Protein AF-A0A318K261-F1 (afdb_monomer)

Sequence (100 aa):
MTLTEREERTLATLSDRKGAEWTLFESIAAHLGYAVTPEASEATVIRVLMAIGAQVLIDEALEQGYAELAKIWPEISDEEESREFSRRRAARLAKGGDAE

Mean predicted aligned error: 11.13 Å

Secondary structure (DSSP, 8-state):
-PPPHHHHHHHHHTT-TTSHHHHHHHHHHHHTT----TT--HHHHHHHHHHHHHHHHHHHHHHHHHHHHHHH-TTT--HHHHHHHHHHHHHHHHHTSS--

pLDDT: mean 79.18, std 13.12, range [37.56, 92.12]

Solvent-accessible surface area (backbone atoms only — not comparable to full-atom values): 5847 Å² total; per-residue (Å²): 137,82,79,51,79,65,55,49,49,58,51,53,58,53,64,45,66,82,40,72,62,26,56,50,48,38,53,53,31,45,76,74,73,39,90,67,55,89,80,56,51,70,70,54,54,51,50,46,52,49,52,52,52,50,52,52,54,52,52,53,51,49,52,52,50,51,56,53,48,35,73,76,38,63,90,75,44,52,66,64,56,60,52,45,51,52,49,55,49,53,49,51,60,50,61,68,65,72,73,124

Structure (mmCIF, N/CA/C/O backbone):
data_AF-A0A318K261-F1
#
_entry.id   AF-A0A318K261-F1
#
loop_
_atom_site.group_PDB
_atom_site.id
_atom_site.type_symbol
_atom_site.label_atom_id
_atom_site.label_alt_id
_atom_site.label_comp_id
_atom_site.label_asym_id
_atom_site.label_entity_id
_atom_site.label_seq_id
_atom_site.pdbx_PDB_ins_code
_atom_site.Cartn_x
_atom_site.Cartn_y
_atom_site.Cartn_z
_atom_site.occupancy
_atom_site.B_iso_or_equiv
_atom_site.auth_seq_id
_atom_site.auth_comp_id
_atom_site.auth_asym_id
_atom_site.auth_atom_id
_atom_site.pdbx_PDB_model_num
ATOM 1 N N . MET A 1 1 ? 13.002 -4.263 20.633 1.00 46.91 1 MET A N 1
ATOM 2 C CA . MET A 1 1 ? 13.189 -3.431 19.430 1.00 46.91 1 MET A CA 1
ATOM 3 C C . MET A 1 1 ? 12.323 -2.204 19.639 1.00 46.91 1 MET A C 1
ATOM 5 O O . MET A 1 1 ? 11.143 -2.386 19.896 1.00 46.91 1 MET A O 1
ATOM 9 N N . THR A 1 2 ? 12.907 -1.010 19.697 1.00 75.31 2 THR A N 1
ATOM 10 C CA . THR A 1 2 ? 12.170 0.249 19.897 1.00 75.31 2 THR A CA 1
ATOM 11 C C . THR A 1 2 ? 11.929 0.897 18.548 1.00 75.31 2 THR A C 1
ATOM 13 O O . THR A 1 2 ? 12.859 0.989 17.747 1.00 75.31 2 THR A O 1
ATOM 16 N N . LEU A 1 3 ? 10.686 1.303 18.313 1.00 76.69 3 LEU A N 1
ATOM 17 C CA . LEU A 1 3 ? 10.300 2.057 17.132 1.00 76.69 3 LEU A CA 1
ATOM 18 C C . LEU A 1 3 ? 10.951 3.444 17.168 1.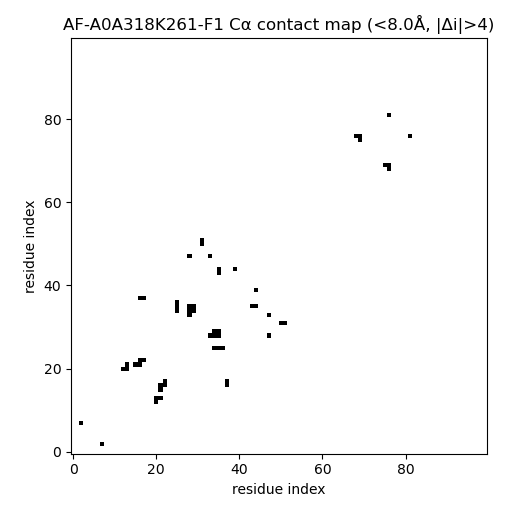00 76.69 3 LEU A C 1
ATOM 20 O O . LEU A 1 3 ? 11.243 3.995 18.229 1.00 76.69 3 LEU A O 1
ATOM 24 N N . THR A 1 4 ? 11.201 3.998 15.994 1.00 88.25 4 THR A N 1
ATOM 25 C CA . THR A 1 4 ? 11.575 5.400 15.816 1.00 88.25 4 THR A CA 1
ATOM 26 C C . THR A 1 4 ? 10.338 6.293 15.941 1.00 88.25 4 THR A C 1
ATOM 28 O O . THR A 1 4 ? 9.226 5.871 15.631 1.00 88.25 4 THR A O 1
ATOM 31 N N . GLU A 1 5 ? 10.515 7.575 16.275 1.00 82.19 5 GLU A N 1
ATOM 32 C CA . GLU A 1 5 ? 9.408 8.555 16.336 1.00 82.19 5 GLU A CA 1
ATOM 33 C C . GLU A 1 5 ? 8.607 8.670 15.025 1.00 82.19 5 GLU A C 1
ATOM 35 O O . GLU A 1 5 ? 7.467 9.142 14.994 1.00 82.19 5 GLU A O 1
ATOM 40 N N . ARG A 1 6 ? 9.226 8.319 13.892 1.00 80.50 6 ARG A N 1
ATOM 41 C CA . ARG A 1 6 ? 8.546 8.281 12.597 1.00 80.50 6 ARG A CA 1
ATOM 42 C C . ARG A 1 6 ? 7.607 7.080 12.516 1.00 80.50 6 ARG A C 1
ATOM 44 O O . ARG A 1 6 ? 6.458 7.253 12.126 1.00 80.50 6 ARG A O 1
ATOM 51 N N . GLU A 1 7 ? 8.087 5.901 12.893 1.00 81.44 7 GLU A N 1
ATOM 52 C CA . GLU A 1 7 ? 7.298 4.666 12.896 1.00 81.44 7 GLU A CA 1
ATOM 53 C C . GLU A 1 7 ? 6.148 4.746 13.907 1.00 81.44 7 GLU A C 1
ATOM 55 O O . GLU A 1 7 ? 5.021 4.382 13.580 1.00 81.44 7 GLU A O 1
ATOM 60 N N . GLU A 1 8 ? 6.395 5.314 15.091 1.00 81.44 8 GLU A N 1
ATOM 61 C CA . GLU A 1 8 ? 5.355 5.555 16.097 1.00 81.44 8 GLU A CA 1
ATOM 62 C C . GLU A 1 8 ? 4.258 6.483 15.577 1.00 81.44 8 GLU A C 1
ATOM 64 O O . GLU A 1 8 ? 3.079 6.191 15.755 1.00 81.44 8 GLU A O 1
ATOM 69 N N . ARG A 1 9 ? 4.613 7.570 14.876 1.00 82.44 9 ARG A N 1
ATOM 70 C CA . ARG A 1 9 ? 3.619 8.459 14.255 1.00 82.44 9 ARG A CA 1
ATOM 71 C C . ARG A 1 9 ? 2.786 7.751 13.197 1.00 82.44 9 ARG A C 1
ATOM 73 O O . ARG A 1 9 ? 1.576 7.930 13.187 1.00 82.44 9 ARG A O 1
ATOM 80 N N . THR A 1 10 ? 3.410 6.951 12.336 1.00 79.56 10 THR A N 1
ATOM 81 C CA . THR A 1 10 ? 2.689 6.186 11.308 1.00 79.56 10 THR A CA 1
ATOM 82 C C . THR A 1 10 ? 1.706 5.197 11.931 1.00 79.56 10 THR A C 1
ATOM 84 O O . THR A 1 10 ? 0.568 5.098 11.479 1.00 79.56 10 THR A O 1
ATOM 87 N N . LEU A 1 11 ? 2.107 4.501 12.996 1.00 81.62 11 LEU A N 1
ATOM 88 C CA . LEU A 1 11 ? 1.208 3.604 13.723 1.00 81.62 11 LEU A CA 1
ATOM 89 C C . LEU A 1 11 ? 0.124 4.372 14.488 1.00 81.62 11 LEU A C 1
ATOM 91 O O . LEU A 1 11 ? -1.018 3.922 14.534 1.00 81.62 11 LEU A O 1
ATOM 95 N N . ALA A 1 12 ? 0.441 5.550 15.030 1.00 83.88 12 ALA A N 1
ATOM 96 C CA . ALA A 1 12 ? -0.532 6.414 15.688 1.00 83.88 12 ALA A CA 1
ATOM 97 C C . ALA A 1 12 ? -1.622 6.893 14.716 1.00 83.88 12 ALA A C 1
ATOM 99 O O . ALA A 1 12 ? -2.786 6.953 15.102 1.00 83.88 12 ALA A O 1
ATOM 100 N N . THR A 1 13 ? -1.298 7.151 13.446 1.00 81.50 13 THR A N 1
ATOM 101 C CA . THR A 1 13 ? -2.304 7.476 12.419 1.00 81.50 13 THR A CA 1
ATOM 102 C C . THR A 1 13 ? -3.310 6.339 12.212 1.00 81.50 13 THR A C 1
ATOM 104 O O . THR A 1 13 ? -4.477 6.592 11.947 1.00 81.50 13 THR A O 1
ATOM 107 N N . LEU A 1 14 ? -2.883 5.088 12.400 1.00 83.38 14 LEU A N 1
ATOM 108 C CA . LEU A 1 14 ? -3.735 3.898 12.291 1.00 83.38 14 LEU A CA 1
ATOM 109 C C . LEU A 1 14 ? -4.316 3.443 13.638 1.00 83.38 14 LEU A C 1
ATOM 111 O O . LEU A 1 14 ? -4.9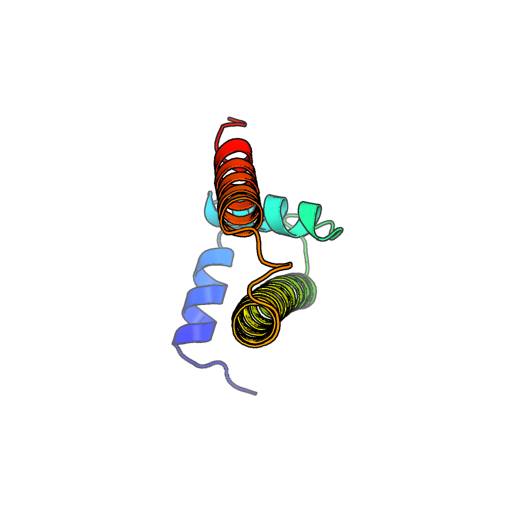50 2.390 13.720 1.00 83.38 14 LEU A O 1
ATOM 115 N N . SER A 1 15 ? -4.090 4.209 14.708 1.00 82.12 15 SER A N 1
ATOM 116 C CA . SER A 1 15 ? -4.619 3.882 16.033 1.00 82.12 15 SER A CA 1
ATOM 117 C C . SER A 1 15 ? -6.104 4.235 16.172 1.00 82.12 15 SER A C 1
ATOM 119 O O . SER A 1 15 ? -6.825 3.541 16.893 1.00 82.12 15 SER A O 1
ATOM 121 N N . ASP A 1 16 ? -6.587 5.237 15.427 1.00 84.81 16 ASP A N 1
ATOM 122 C CA . ASP A 1 16 ? -8.018 5.497 15.270 1.00 84.81 16 ASP A CA 1
ATOM 123 C C . ASP A 1 16 ? -8.612 4.584 14.193 1.00 84.81 16 ASP A C 1
ATOM 125 O O . ASP A 1 16 ? -8.630 4.896 13.003 1.00 84.81 16 ASP A O 1
ATOM 129 N N . ARG A 1 17 ? -9.146 3.444 14.637 1.00 84.88 17 ARG A N 1
ATOM 130 C CA . ARG A 1 17 ? -9.744 2.423 13.763 1.00 84.88 17 ARG A CA 1
ATOM 131 C C . ARG A 1 17 ? -11.105 2.810 13.174 1.00 84.88 17 ARG A C 1
ATOM 133 O O . ARG A 1 17 ? -11.789 1.968 12.602 1.00 84.88 17 ARG A O 1
ATOM 140 N N . LYS A 1 18 ? -11.552 4.048 13.381 1.00 84.56 18 LYS A N 1
ATOM 141 C CA . LYS A 1 18 ? -12.793 4.590 12.812 1.00 84.56 18 LYS A CA 1
ATOM 142 C C . LYS A 1 18 ? -12.542 5.810 11.927 1.00 84.56 18 LYS A C 1
ATOM 144 O O . LYS A 1 18 ? -13.493 6.328 11.345 1.00 84.56 18 LYS A O 1
ATOM 149 N N . GLY A 1 19 ? -11.293 6.268 11.846 1.00 85.75 19 GLY A N 1
ATOM 150 C CA . GLY A 1 19 ? -10.882 7.378 10.997 1.00 85.75 19 GLY A CA 1
ATOM 151 C C . GLY A 1 19 ? -10.820 6.994 9.520 1.00 85.75 19 GLY A C 1
ATOM 152 O O . GLY A 1 19 ? -10.785 5.816 9.156 1.00 85.75 19 GLY A O 1
ATOM 153 N N . ALA A 1 20 ? -10.765 8.009 8.657 1.00 88.62 20 ALA A N 1
ATOM 154 C CA . ALA A 1 20 ? -10.657 7.819 7.211 1.00 88.62 20 ALA A CA 1
ATOM 155 C C . ALA A 1 20 ? -9.374 7.060 6.826 1.00 88.62 20 ALA A C 1
ATOM 157 O O . ALA A 1 20 ? -9.367 6.275 5.880 1.00 88.62 20 ALA A O 1
ATOM 158 N N . GLU A 1 21 ? -8.299 7.251 7.588 1.00 88.56 21 GLU A N 1
ATOM 159 C CA . GLU A 1 21 ? -7.015 6.584 7.402 1.00 88.56 21 GLU A CA 1
ATOM 160 C C . GLU A 1 21 ? -7.117 5.072 7.618 1.00 88.56 21 GLU A C 1
ATOM 162 O O . GLU A 1 21 ? -6.490 4.306 6.884 1.00 88.56 21 GLU A O 1
ATOM 167 N N . TRP A 1 22 ? -7.943 4.631 8.570 1.00 90.12 22 TRP A N 1
ATOM 168 C CA . TRP A 1 22 ? -8.204 3.212 8.789 1.00 90.12 22 TRP A CA 1
ATOM 169 C C . TRP A 1 22 ? -9.037 2.608 7.659 1.00 90.12 22 TRP A C 1
ATOM 171 O O . TRP A 1 22 ? -8.678 1.554 7.143 1.00 90.12 22 TRP A O 1
ATOM 181 N N . THR A 1 23 ? -10.087 3.296 7.207 1.00 90.06 23 THR A N 1
ATOM 182 C CA . THR A 1 23 ? -10.896 2.848 6.060 1.00 90.06 23 THR A CA 1
ATOM 183 C C . THR A 1 23 ? -10.049 2.715 4.793 1.00 90.06 23 THR A C 1
ATOM 185 O O . THR A 1 23 ? -10.144 1.723 4.067 1.00 90.06 23 THR A O 1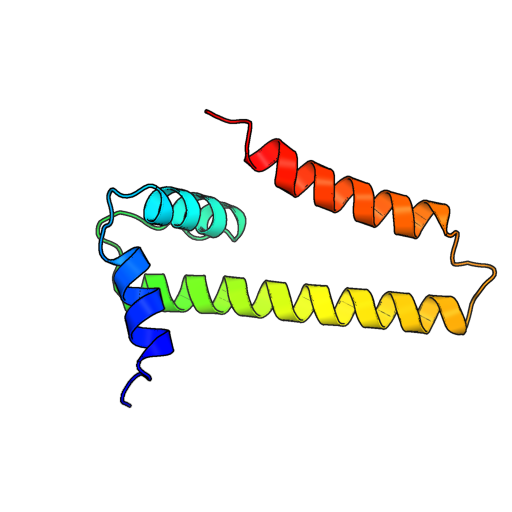
ATOM 188 N N . LEU A 1 24 ? -9.165 3.686 4.537 1.00 89.94 24 LEU A N 1
ATOM 189 C CA . LEU A 1 24 ? -8.224 3.625 3.420 1.00 89.94 24 LEU A CA 1
ATOM 190 C C . LEU A 1 24 ? -7.280 2.424 3.565 1.00 89.94 24 LEU A C 1
ATOM 192 O O . LEU A 1 24 ? -7.043 1.692 2.604 1.00 89.94 24 LEU A O 1
ATOM 196 N N . PHE A 1 25 ? -6.758 2.206 4.772 1.00 91.06 25 PHE A N 1
ATOM 197 C CA . PHE A 1 25 ? -5.904 1.067 5.075 1.00 91.06 25 PHE A CA 1
ATOM 198 C C . PHE A 1 25 ? -6.617 -0.273 4.847 1.00 91.06 25 PHE A C 1
ATOM 200 O O . PHE A 1 25 ? -6.046 -1.146 4.197 1.00 91.06 25 PHE A O 1
ATOM 207 N N . GLU A 1 26 ? -7.863 -0.430 5.302 1.00 91.94 26 GLU A N 1
ATOM 208 C CA . GLU A 1 26 ? -8.685 -1.623 5.057 1.00 91.94 26 GLU A CA 1
ATOM 209 C C . GLU A 1 26 ? -8.911 -1.864 3.559 1.00 91.94 26 GLU A C 1
ATOM 211 O O . GLU A 1 26 ? -8.760 -2.992 3.088 1.00 91.94 26 GLU A O 1
ATOM 216 N N . SER A 1 27 ? -9.200 -0.809 2.793 1.00 91.69 27 SER A N 1
ATOM 217 C CA . SER A 1 27 ? -9.385 -0.890 1.339 1.00 91.69 27 SER A CA 1
ATOM 218 C C . SER A 1 27 ? -8.120 -1.377 0.620 1.00 91.69 27 SER A C 1
ATOM 220 O O . SER A 1 27 ? -8.168 -2.313 -0.185 1.00 91.69 27 SER A O 1
ATOM 222 N N . ILE A 1 28 ? -6.958 -0.806 0.958 1.00 90.75 28 ILE A N 1
ATOM 223 C CA . ILE A 1 28 ? -5.666 -1.232 0.400 1.00 90.75 28 ILE A CA 1
ATOM 224 C C . ILE A 1 28 ? -5.354 -2.673 0.817 1.00 90.75 28 ILE A C 1
ATOM 226 O O . ILE A 1 28 ? -4.931 -3.481 -0.012 1.00 90.75 28 ILE A O 1
ATOM 230 N N . ALA A 1 29 ? -5.593 -3.016 2.084 1.00 91.44 29 ALA A N 1
ATOM 231 C CA . ALA A 1 29 ? -5.383 -4.361 2.601 1.00 91.44 29 ALA A CA 1
ATOM 232 C C . ALA A 1 29 ? -6.217 -5.393 1.830 1.00 91.44 29 ALA A C 1
ATOM 234 O O . ALA A 1 29 ? -5.675 -6.411 1.394 1.00 91.44 29 ALA A O 1
ATOM 235 N N . ALA A 1 30 ? -7.497 -5.099 1.583 1.00 92.12 30 ALA A N 1
ATOM 236 C CA . ALA A 1 30 ? -8.392 -5.949 0.807 1.00 92.12 30 ALA A CA 1
ATOM 237 C C . ALA A 1 30 ? -7.903 -6.130 -0.637 1.00 92.12 30 ALA A C 1
ATOM 239 O O . ALA A 1 30 ? -7.942 -7.242 -1.166 1.00 92.12 30 ALA A O 1
ATOM 240 N N . HIS A 1 31 ? -7.365 -5.072 -1.254 1.00 89.56 31 HIS A N 1
ATOM 241 C CA . HIS A 1 31 ? -6.764 -5.141 -2.590 1.00 89.56 31 HIS A CA 1
ATOM 242 C C . HIS A 1 31 ? -5.551 -6.081 -2.649 1.00 89.56 31 HIS A C 1
ATOM 244 O O . HIS A 1 31 ? -5.307 -6.726 -3.667 1.00 89.56 31 HIS A O 1
ATOM 250 N N . LEU A 1 32 ? -4.811 -6.182 -1.543 1.00 88.06 32 LEU A N 1
ATOM 251 C CA . LEU A 1 32 ? -3.687 -7.101 -1.366 1.00 88.06 32 LEU A CA 1
ATOM 252 C C . LEU A 1 32 ? -4.119 -8.498 -0.874 1.00 88.06 32 LEU A C 1
ATOM 254 O O . LEU A 1 32 ? -3.267 -9.353 -0.638 1.00 88.06 32 LEU A O 1
ATOM 258 N N . GLY A 1 33 ? -5.424 -8.751 -0.722 1.00 89.81 33 GLY A N 1
ATOM 259 C CA . GLY A 1 33 ? -5.973 -10.036 -0.279 1.00 89.81 33 GLY A CA 1
ATOM 260 C C . GLY A 1 33 ? -5.986 -10.243 1.239 1.00 89.81 33 GLY A C 1
ATOM 261 O O . GLY A 1 33 ? -6.200 -11.364 1.700 1.00 89.81 33 GLY A O 1
ATOM 262 N N . TYR A 1 34 ? -5.772 -9.189 2.028 1.00 89.56 34 TYR A N 1
ATOM 263 C CA . TYR A 1 34 ? -5.865 -9.232 3.485 1.00 89.56 34 TYR A CA 1
ATOM 264 C C . TYR A 1 34 ? -7.249 -8.788 3.959 1.00 89.56 34 TYR A C 1
ATOM 266 O O . TYR A 1 34 ? -7.732 -7.721 3.594 1.00 89.56 34 TYR A O 1
ATOM 274 N N . ALA A 1 35 ? -7.860 -9.579 4.840 1.00 87.31 35 ALA A N 1
ATOM 275 C CA . ALA A 1 35 ? -9.026 -9.151 5.604 1.00 87.31 35 ALA A CA 1
ATOM 276 C C . ALA A 1 35 ? -8.553 -8.507 6.912 1.00 87.31 35 ALA A C 1
ATOM 278 O O . ALA A 1 35 ? -8.070 -9.197 7.814 1.00 87.31 35 ALA A O 1
ATOM 279 N N . VAL A 1 36 ? -8.663 -7.185 6.998 1.00 87.50 36 VAL A N 1
ATOM 280 C CA . VAL A 1 36 ? -8.402 -6.423 8.223 1.00 87.50 36 VAL A CA 1
ATOM 281 C C . VAL A 1 36 ? -9.749 -6.027 8.809 1.00 87.50 36 VAL A C 1
ATOM 283 O O . VAL A 1 36 ? -10.599 -5.520 8.088 1.00 87.50 36 VAL A O 1
ATOM 286 N N . THR A 1 37 ? -9.952 -6.303 10.095 1.00 86.00 37 THR A N 1
ATOM 287 C CA . THR A 1 37 ? -11.132 -5.849 10.841 1.00 86.00 37 THR A CA 1
ATOM 288 C C . THR A 1 37 ? -10.710 -4.871 11.937 1.00 86.00 37 THR A C 1
ATOM 290 O O . THR A 1 37 ? -9.534 -4.862 12.325 1.00 86.00 37 THR A O 1
ATOM 293 N N . PRO A 1 38 ? -11.644 -4.105 12.525 1.00 81.81 38 PRO A N 1
ATOM 294 C CA . PRO A 1 38 ? -11.364 -3.222 13.656 1.00 81.81 38 PRO A CA 1
ATOM 295 C C . PRO A 1 38 ? -10.793 -3.926 14.894 1.00 81.81 38 PRO A C 1
ATOM 297 O O . PRO A 1 38 ? -10.271 -3.261 15.782 1.00 81.81 38 PRO A O 1
ATOM 300 N N . GLU A 1 39 ? -10.839 -5.255 14.974 1.00 84.06 39 GLU A N 1
ATOM 301 C CA . GLU A 1 39 ? -10.265 -6.088 16.040 1.00 84.06 39 GLU A CA 1
ATOM 302 C C . GLU A 1 39 ? -8.912 -6.704 15.651 1.00 84.06 39 GLU A C 1
ATOM 304 O O . GLU A 1 39 ? -8.316 -7.442 16.438 1.00 84.06 39 GLU A O 1
ATOM 309 N N . ALA A 1 40 ? -8.396 -6.403 14.454 1.00 85.88 40 ALA A N 1
ATOM 310 C CA . ALA A 1 40 ? -7.142 -6.954 13.964 1.00 85.88 40 ALA A CA 1
ATOM 311 C C . ALA A 1 40 ? -5.992 -6.698 14.946 1.00 85.88 40 ALA A C 1
ATOM 313 O O . ALA A 1 40 ? -5.831 -5.606 15.507 1.00 85.88 40 ALA A O 1
ATOM 314 N N . SER A 1 41 ? -5.163 -7.718 15.151 1.00 87.75 41 SER A N 1
ATOM 315 C CA . SER A 1 41 ? -3.979 -7.583 15.993 1.00 87.75 41 SER A CA 1
ATOM 316 C C . SER A 1 41 ? -2.983 -6.603 15.375 1.00 87.75 41 SER A C 1
ATOM 318 O O . SER A 1 41 ? -2.888 -6.479 14.154 1.00 87.75 41 SER A O 1
ATOM 320 N N . GLU A 1 42 ? -2.180 -5.950 16.211 1.00 85.12 42 GLU A N 1
ATOM 321 C CA . GLU A 1 42 ? -1.092 -5.073 15.758 1.00 85.12 42 GLU A CA 1
ATOM 322 C C . GLU A 1 42 ? -0.137 -5.795 14.792 1.00 85.12 42 GLU A C 1
ATOM 324 O O . GLU A 1 42 ? 0.251 -5.253 13.761 1.00 85.12 42 GLU A O 1
ATOM 329 N N . ALA A 1 43 ? 0.144 -7.078 15.043 1.00 87.31 43 ALA A N 1
ATOM 330 C CA . ALA A 1 43 ? 0.928 -7.912 14.136 1.00 87.31 43 ALA A CA 1
ATOM 331 C C . ALA A 1 43 ? 0.293 -8.048 12.738 1.00 87.31 43 ALA A C 1
ATOM 333 O O . ALA A 1 43 ? 1.011 -8.150 11.745 1.00 87.31 43 ALA A O 1
ATOM 334 N N . THR A 1 44 ? -1.039 -8.053 12.640 1.00 89.12 44 THR A N 1
ATOM 335 C CA . THR A 1 44 ? -1.752 -8.078 11.352 1.00 89.12 44 THR A CA 1
ATOM 336 C C . THR A 1 44 ? -1.595 -6.747 10.628 1.00 89.12 44 THR A C 1
ATOM 338 O O . THR A 1 44 ? -1.250 -6.743 9.450 1.00 89.12 44 THR A O 1
ATOM 341 N N . VAL A 1 45 ? -1.749 -5.631 11.347 1.00 88.62 45 VAL A N 1
ATOM 342 C CA . VAL A 1 45 ? -1.540 -4.281 10.801 1.00 88.62 45 VAL A CA 1
ATOM 343 C C . VAL A 1 45 ? -0.121 -4.139 10.246 1.00 88.62 45 VAL A C 1
ATOM 345 O O . VAL A 1 45 ? 0.058 -3.744 9.097 1.00 8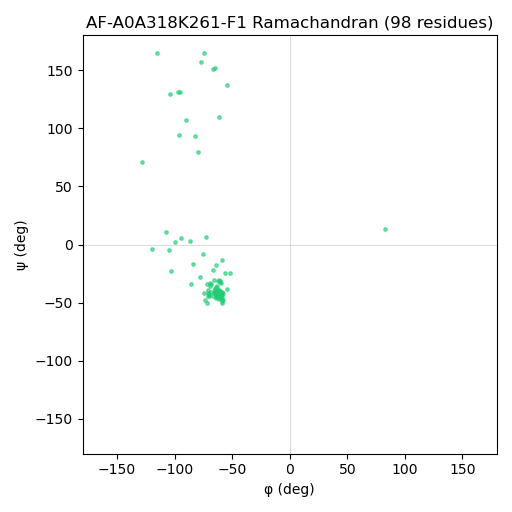8.62 45 VAL A O 1
ATOM 348 N N . ILE A 1 46 ? 0.889 -4.559 11.011 1.00 88.88 46 ILE A N 1
ATOM 349 C CA . ILE A 1 46 ? 2.294 -4.515 10.584 1.00 88.88 46 ILE A CA 1
ATOM 350 C C . ILE A 1 46 ? 2.534 -5.386 9.345 1.00 88.88 46 ILE A C 1
ATOM 352 O O . ILE A 1 46 ? 3.214 -4.948 8.422 1.00 88.88 46 ILE A O 1
ATOM 356 N N . ARG A 1 47 ? 1.968 -6.600 9.271 1.00 90.00 47 ARG A N 1
ATOM 357 C CA . ARG A 1 47 ? 2.110 -7.462 8.080 1.00 90.00 47 ARG A CA 1
ATOM 358 C C . ARG A 1 47 ? 1.537 -6.815 6.827 1.00 90.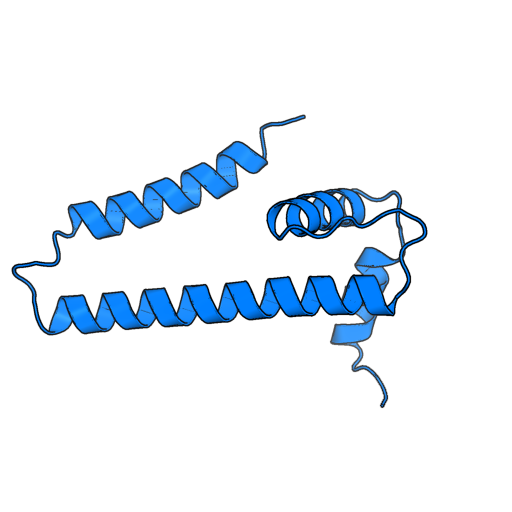00 47 ARG A C 1
ATOM 360 O O . ARG A 1 47 ? 2.152 -6.912 5.771 1.00 90.00 47 ARG A O 1
ATOM 367 N N . VAL A 1 48 ? 0.386 -6.161 6.943 1.00 92.06 48 VAL A N 1
ATOM 368 C CA . VAL A 1 48 ? -0.224 -5.443 5.822 1.00 92.06 48 VAL A CA 1
ATOM 369 C C . VAL A 1 48 ? 0.640 -4.247 5.425 1.00 92.06 48 VAL A C 1
ATOM 371 O O . VAL A 1 48 ? 0.931 -4.087 4.246 1.00 92.06 48 VAL A O 1
ATOM 374 N N . LEU A 1 49 ? 1.139 -3.463 6.386 1.00 90.88 49 LEU A N 1
ATOM 375 C CA . LEU A 1 49 ? 2.076 -2.367 6.104 1.00 90.88 49 LEU A CA 1
ATOM 376 C C . LEU A 1 49 ? 3.349 -2.858 5.403 1.00 90.88 49 LEU A C 1
ATOM 378 O O . LEU A 1 49 ? 3.810 -2.236 4.448 1.00 90.88 49 LEU A O 1
ATOM 382 N N . MET A 1 50 ? 3.893 -3.999 5.830 1.00 90.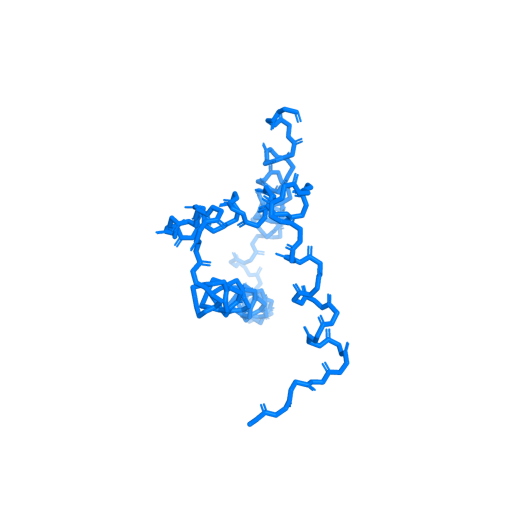94 50 MET A N 1
ATOM 383 C CA . MET A 1 50 ? 5.025 -4.637 5.160 1.00 90.94 50 MET A CA 1
ATOM 384 C C . MET A 1 50 ? 4.680 -5.075 3.734 1.00 90.94 50 MET A C 1
ATOM 386 O O . MET A 1 50 ? 5.494 -4.879 2.836 1.00 90.94 50 MET A O 1
ATOM 390 N N . ALA A 1 51 ? 3.497 -5.652 3.511 1.00 91.44 51 ALA A N 1
ATOM 391 C CA . ALA A 1 51 ? 3.049 -6.059 2.181 1.00 91.44 51 ALA A CA 1
ATOM 392 C C . ALA A 1 51 ? 2.887 -4.851 1.244 1.00 91.44 51 ALA A C 1
ATOM 394 O O . ALA A 1 51 ? 3.348 -4.896 0.105 1.00 91.44 51 ALA A O 1
ATOM 395 N N . ILE A 1 52 ? 2.321 -3.748 1.746 1.00 90.62 52 ILE A N 1
ATOM 396 C CA . ILE A 1 52 ? 2.230 -2.474 1.022 1.00 90.62 52 ILE A CA 1
ATOM 397 C C . ILE A 1 52 ? 3.632 -1.979 0.654 1.00 90.62 52 ILE A C 1
ATOM 399 O O . ILE A 1 52 ? 3.897 -1.689 -0.510 1.00 90.62 52 ILE A O 1
ATOM 403 N N . GLY A 1 53 ? 4.548 -1.927 1.626 1.00 90.31 53 GLY A N 1
ATOM 404 C CA . GLY A 1 53 ? 5.926 -1.494 1.391 1.00 90.31 53 GLY A CA 1
ATOM 405 C C . GLY A 1 53 ? 6.652 -2.362 0.359 1.00 90.31 53 GLY A C 1
ATOM 406 O O . GLY A 1 53 ? 7.321 -1.836 -0.526 1.00 90.31 53 GLY A O 1
ATOM 407 N N . ALA A 1 54 ? 6.477 -3.684 0.419 1.00 90.69 54 ALA A N 1
ATOM 408 C CA . ALA A 1 54 ? 7.048 -4.604 -0.560 1.00 90.69 54 ALA A CA 1
ATOM 409 C C . ALA A 1 54 ? 6.502 -4.352 -1.973 1.00 90.69 54 ALA A C 1
ATOM 411 O O . ALA A 1 54 ? 7.282 -4.327 -2.923 1.00 90.69 54 ALA A O 1
ATOM 412 N N . GLN A 1 55 ? 5.193 -4.115 -2.117 1.00 89.25 55 GLN A N 1
ATOM 413 C CA . GLN A 1 55 ? 4.590 -3.813 -3.415 1.00 89.25 55 GLN A CA 1
ATOM 414 C C . GLN A 1 55 ? 5.138 -2.510 -4.010 1.00 89.25 55 GLN A C 1
ATOM 416 O O . GLN A 1 55 ? 5.442 -2.470 -5.198 1.00 89.25 55 GLN A O 1
ATOM 421 N N . VAL A 1 56 ? 5.322 -1.471 -3.189 1.00 89.62 56 VAL A N 1
ATOM 422 C CA . VAL A 1 56 ? 5.921 -0.201 -3.632 1.00 89.62 56 VAL A CA 1
ATOM 423 C C . VAL A 1 56 ? 7.341 -0.417 -4.158 1.00 89.62 56 VAL A C 1
ATOM 425 O O . VAL A 1 56 ? 7.663 0.047 -5.248 1.00 89.62 56 VAL A O 1
ATOM 428 N N . LEU A 1 57 ? 8.170 -1.179 -3.438 1.00 90.69 57 LEU A N 1
ATOM 429 C CA . LEU A 1 57 ? 9.540 -1.475 -3.872 1.00 90.69 57 LEU A CA 1
ATOM 430 C C . LEU A 1 57 ? 9.583 -2.302 -5.165 1.00 90.69 57 LEU A C 1
ATOM 432 O O . LEU A 1 57 ? 10.445 -2.078 -6.012 1.00 90.69 57 LEU A O 1
ATOM 436 N N . ILE A 1 58 ? 8.661 -3.256 -5.328 1.00 89.50 58 ILE A N 1
ATOM 437 C CA . ILE A 1 58 ? 8.540 -4.044 -6.562 1.00 89.50 58 ILE A CA 1
ATOM 438 C C . ILE A 1 58 ? 8.161 -3.136 -7.733 1.00 89.50 58 ILE A C 1
ATOM 440 O O . ILE A 1 58 ? 8.776 -3.229 -8.793 1.00 89.50 58 ILE A O 1
ATOM 444 N N . ASP A 1 59 ? 7.185 -2.249 -7.545 1.00 87.00 59 ASP A N 1
ATOM 445 C CA . ASP A 1 59 ? 6.759 -1.302 -8.573 1.00 87.00 59 ASP A CA 1
ATOM 446 C C . ASP A 1 59 ? 7.909 -0.372 -8.993 1.00 87.00 59 ASP A C 1
ATOM 448 O O . ASP A 1 59 ? 8.130 -0.176 -10.187 1.00 87.00 59 ASP A O 1
ATOM 452 N N . GLU A 1 60 ? 8.671 0.161 -8.032 1.00 90.94 60 GLU A N 1
ATOM 453 C CA . GLU A 1 60 ? 9.848 0.998 -8.304 1.00 90.94 60 GLU A CA 1
ATOM 454 C C . GLU A 1 60 ? 10.928 0.231 -9.079 1.00 90.94 60 GLU A C 1
ATOM 456 O O . GLU A 1 60 ? 11.505 0.752 -10.036 1.00 90.94 60 GLU A O 1
ATOM 461 N N . ALA A 1 61 ? 11.188 -1.024 -8.702 1.00 89.06 61 ALA A N 1
ATOM 462 C CA . ALA A 1 61 ? 12.150 -1.871 -9.398 1.00 89.06 61 ALA A CA 1
ATOM 463 C C . ALA A 1 61 ? 11.703 -2.188 -10.834 1.00 89.06 61 ALA A C 1
ATOM 465 O O . ALA A 1 61 ? 12.526 -2.184 -11.751 1.00 89.06 61 ALA A O 1
ATOM 466 N N . LEU A 1 62 ? 10.407 -2.436 -11.047 1.00 86.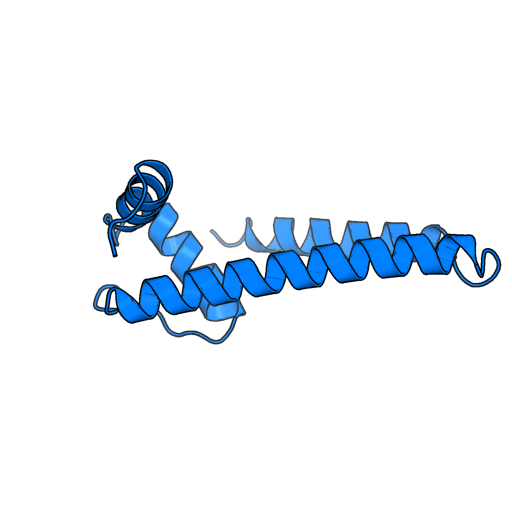88 62 LEU A N 1
ATOM 467 C CA . LEU A 1 62 ? 9.841 -2.645 -12.379 1.00 86.88 62 LEU A CA 1
ATOM 468 C C . LEU A 1 62 ? 9.964 -1.385 -13.235 1.00 86.88 62 LEU A C 1
ATOM 470 O O . LEU A 1 62 ? 10.387 -1.476 -14.383 1.00 86.88 62 LEU A O 1
ATOM 474 N N . GLU A 1 63 ? 9.647 -0.216 -12.683 1.00 87.69 63 GLU A N 1
ATOM 475 C CA . GLU A 1 63 ? 9.767 1.065 -13.382 1.00 87.69 63 GLU A CA 1
ATOM 476 C C . GLU A 1 63 ? 11.212 1.337 -13.824 1.00 87.69 63 GLU A C 1
ATOM 478 O O . GLU A 1 63 ? 11.456 1.676 -14.984 1.00 87.69 63 GLU A O 1
ATOM 483 N N . GLN A 1 64 ? 12.183 1.090 -12.942 1.00 88.62 64 GLN A N 1
ATOM 484 C CA . GLN A 1 64 ? 13.604 1.169 -13.287 1.00 88.62 64 GLN A CA 1
ATOM 485 C C . GLN A 1 64 ? 13.989 0.142 -14.358 1.00 88.62 64 GLN A C 1
ATOM 487 O O . GLN A 1 64 ? 14.677 0.483 -15.319 1.00 88.62 64 GLN A O 1
ATOM 492 N N . GLY A 1 65 ? 13.516 -1.100 -14.234 1.00 86.44 65 GLY A N 1
ATOM 493 C CA . GLY A 1 65 ? 13.761 -2.154 -15.217 1.00 86.44 65 GLY A CA 1
ATOM 494 C C . GLY A 1 65 ? 13.235 -1.795 -16.607 1.00 86.44 65 GLY A C 1
ATOM 495 O O . GLY A 1 65 ? 13.948 -1.962 -17.595 1.00 86.44 65 GLY A O 1
ATOM 496 N N . TYR A 1 66 ? 12.027 -1.236 -16.693 1.00 83.38 66 TYR A N 1
ATOM 497 C CA . TYR A 1 66 ? 11.460 -0.755 -17.953 1.00 83.38 66 TYR A CA 1
ATOM 498 C C . TYR A 1 66 ? 12.249 0.422 -18.527 1.00 83.38 66 TYR A C 1
ATOM 500 O O . TYR A 1 66 ? 12.505 0.449 -19.730 1.00 83.38 66 TYR A O 1
ATOM 508 N N . ALA A 1 67 ? 12.688 1.361 -17.686 1.00 83.44 67 ALA A N 1
ATOM 509 C CA . ALA A 1 67 ? 13.519 2.477 -18.125 1.00 83.44 67 ALA A CA 1
ATOM 510 C C . ALA A 1 67 ? 14.871 2.008 -18.689 1.00 83.44 67 ALA A C 1
ATOM 512 O O . ALA A 1 67 ? 15.345 2.555 -19.683 1.00 83.44 67 ALA A O 1
ATOM 513 N N . GLU A 1 68 ? 15.492 0.991 -18.089 1.00 83.12 68 GLU A N 1
ATOM 514 C CA . GLU A 1 68 ? 16.728 0.400 -18.611 1.00 83.12 68 GLU A CA 1
ATOM 515 C C . GLU A 1 68 ? 16.493 -0.380 -19.912 1.00 83.12 68 GLU A C 1
ATOM 517 O O . GLU A 1 68 ? 17.246 -0.219 -20.872 1.00 83.12 68 GLU A O 1
ATOM 522 N N . LEU A 1 69 ? 15.417 -1.168 -19.998 1.00 79.00 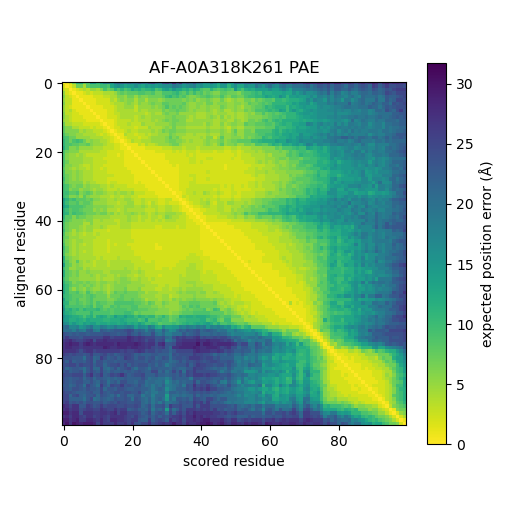69 LEU A N 1
ATOM 523 C CA . LEU A 1 69 ? 15.061 -1.889 -21.226 1.00 79.00 69 LEU A CA 1
ATOM 524 C C . LEU A 1 69 ? 14.797 -0.938 -22.399 1.00 79.00 69 LEU A C 1
ATOM 526 O O . LEU A 1 69 ? 15.266 -1.198 -23.508 1.00 79.00 69 LEU A O 1
ATOM 530 N N . ALA A 1 70 ? 14.132 0.191 -22.150 1.00 77.25 70 ALA A N 1
ATOM 531 C CA . ALA A 1 70 ? 13.874 1.213 -23.161 1.00 77.25 70 ALA A CA 1
ATOM 532 C C . ALA A 1 70 ? 15.162 1.829 -23.739 1.00 77.25 70 ALA A C 1
ATOM 534 O O . ALA A 1 70 ? 15.203 2.183 -24.915 1.00 77.25 70 ALA A O 1
ATOM 535 N N . LYS A 1 71 ? 16.241 1.912 -22.945 1.00 79.50 71 LYS A N 1
ATOM 536 C CA . LYS A 1 71 ? 17.553 2.393 -23.419 1.00 79.50 71 LYS A CA 1
ATOM 537 C C . LYS A 1 71 ? 18.249 1.388 -24.335 1.00 79.50 71 LYS A C 1
ATOM 539 O O . LYS A 1 71 ? 18.988 1.793 -25.228 1.00 79.50 71 LYS A O 1
ATOM 544 N N . ILE A 1 72 ? 18.058 0.092 -24.085 1.00 80.06 72 ILE A N 1
ATOM 545 C CA . ILE A 1 72 ? 18.741 -0.993 -24.806 1.00 80.06 72 ILE A CA 1
ATOM 546 C C . ILE A 1 72 ? 17.989 -1.352 -26.092 1.00 80.06 72 ILE A C 1
ATOM 548 O O . ILE A 1 72 ? 18.620 -1.686 -27.093 1.00 80.06 72 ILE A O 1
ATOM 552 N N . TRP A 1 73 ? 16.657 -1.261 -26.081 1.00 65.00 73 TRP A N 1
ATOM 553 C CA . TRP A 1 73 ? 15.800 -1.639 -27.205 1.00 65.00 73 TRP A CA 1
ATOM 554 C C . TRP A 1 73 ? 14.818 -0.517 -27.591 1.00 65.00 73 TRP A C 1
ATOM 556 O O . TRP A 1 73 ? 13.607 -0.639 -27.385 1.00 65.00 73 TRP A O 1
ATOM 566 N N . PRO A 1 74 ? 15.315 0.583 -28.190 1.00 59.75 74 PRO A N 1
ATOM 567 C CA . PRO A 1 74 ? 14.488 1.744 -28.530 1.00 59.75 74 PRO A CA 1
ATOM 568 C C . PRO A 1 74 ? 13.400 1.442 -29.575 1.00 59.75 74 PRO A C 1
ATOM 570 O O . PRO A 1 74 ? 12.441 2.191 -29.686 1.00 59.75 74 PRO A O 1
ATOM 573 N N . GLU A 1 75 ? 13.522 0.340 -30.320 1.00 57.81 75 GLU A N 1
ATOM 574 C CA . GLU A 1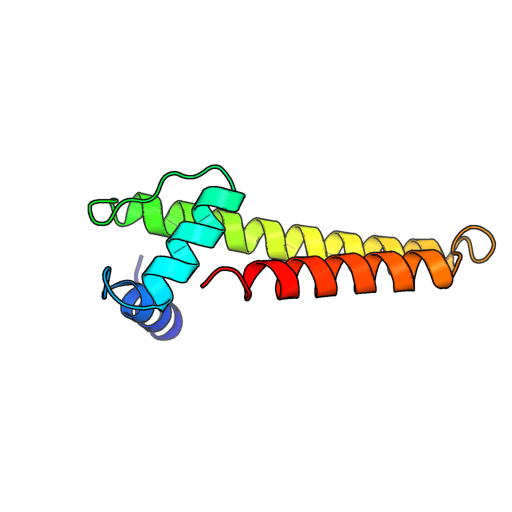 75 ? 12.556 -0.094 -31.342 1.00 57.81 75 GLU A CA 1
ATOM 575 C C . GLU A 1 75 ? 11.364 -0.892 -30.775 1.00 57.81 75 GLU A C 1
ATOM 577 O O . GLU A 1 75 ? 10.365 -1.054 -31.466 1.00 57.81 75 GLU A O 1
ATOM 582 N N . ILE A 1 76 ? 11.467 -1.412 -29.541 1.00 55.84 76 ILE A N 1
ATOM 583 C CA . ILE A 1 76 ? 10.389 -2.158 -28.852 1.00 55.84 76 ILE A CA 1
ATOM 584 C C . ILE A 1 76 ? 9.701 -1.280 -27.795 1.00 55.84 76 ILE A C 1
ATOM 586 O O . ILE A 1 76 ? 8.556 -1.523 -27.429 1.00 55.84 76 ILE A O 1
ATOM 590 N N . SER A 1 77 ? 10.382 -0.241 -27.309 1.00 54.25 77 SER A N 1
ATOM 591 C CA . SER A 1 77 ? 9.804 0.748 -26.403 1.00 54.25 77 SER A CA 1
ATOM 592 C C . SER A 1 77 ? 8.969 1.759 -27.189 1.00 54.25 77 SER A C 1
ATOM 594 O O . SER A 1 77 ? 9.416 2.884 -27.422 1.00 54.25 77 SER A O 1
ATOM 596 N N . ASP A 1 78 ? 7.740 1.395 -27.550 1.00 62.97 78 ASP A N 1
ATOM 597 C CA . ASP A 1 78 ? 6.756 2.405 -27.929 1.00 62.97 78 ASP A CA 1
ATOM 598 C C . ASP A 1 78 ? 6.542 3.314 -26.711 1.00 62.97 78 ASP A C 1
ATOM 600 O O . ASP A 1 78 ? 5.973 2.919 -25.691 1.00 62.97 78 ASP A O 1
ATOM 604 N N . GLU A 1 79 ? 7.011 4.563 -26.789 1.00 64.00 79 GLU A N 1
ATOM 605 C CA . GLU A 1 79 ? 6.750 5.579 -25.760 1.00 64.00 79 GLU A CA 1
ATOM 606 C C . GLU A 1 79 ? 5.248 5.695 -25.449 1.00 64.00 79 GLU A C 1
ATOM 608 O O . GLU A 1 79 ? 4.860 6.110 -24.355 1.00 64.00 79 GLU A O 1
ATOM 613 N N . GLU A 1 80 ? 4.397 5.318 -26.403 1.00 62.91 80 GLU A N 1
ATOM 614 C CA . GLU A 1 80 ? 2.954 5.219 -26.244 1.00 62.91 80 GLU A CA 1
ATOM 615 C C . GLU A 1 80 ? 2.535 4.161 -25.217 1.00 62.91 80 GLU A C 1
ATOM 617 O O . GLU A 1 80 ? 1.691 4.466 -24.375 1.00 62.91 80 GLU A O 1
ATOM 622 N N . GLU A 1 81 ? 3.175 2.988 -25.192 1.00 64.56 81 GLU A N 1
ATOM 623 C CA . GLU A 1 81 ? 2.861 1.897 -24.262 1.00 64.56 81 GLU A CA 1
ATOM 624 C C . GLU A 1 81 ? 3.296 2.243 -22.828 1.00 64.56 81 GLU A C 1
ATOM 626 O O . GLU A 1 81 ? 2.542 2.040 -21.874 1.00 64.56 81 GLU A O 1
ATOM 631 N N . SER A 1 82 ? 4.454 2.892 -22.663 1.00 66.75 82 SER A N 1
ATOM 632 C CA . SER A 1 82 ? 4.916 3.401 -21.359 1.00 66.75 82 SER A CA 1
ATOM 633 C C . SER A 1 82 ? 4.009 4.521 -20.815 1.00 66.75 82 SER A C 1
ATOM 635 O O . SER A 1 82 ? 3.618 4.532 -19.636 1.00 66.75 82 SER A O 1
ATOM 637 N N . ARG A 1 83 ? 3.568 5.440 -21.688 1.00 69.19 83 ARG A N 1
ATOM 638 C CA . ARG A 1 83 ? 2.583 6.479 -21.334 1.00 69.19 83 ARG A CA 1
ATOM 639 C C . ARG A 1 83 ? 1.201 5.889 -21.066 1.00 69.19 83 ARG A C 1
ATOM 641 O O . ARG A 1 83 ? 0.466 6.425 -20.233 1.00 69.19 83 ARG A O 1
ATOM 648 N N . GLU A 1 84 ? 0.810 4.832 -21.768 1.00 70.81 84 GLU A N 1
ATOM 649 C CA . GLU A 1 84 ? -0.462 4.143 -21.561 1.00 70.81 84 GLU A CA 1
ATOM 650 C C . GLU A 1 84 ? -0.457 3.360 -20.247 1.00 70.81 84 GLU A C 1
ATOM 652 O O . GLU A 1 84 ? -1.415 3.462 -19.481 1.00 70.81 84 GLU A O 1
ATOM 657 N N . PHE A 1 85 ? 0.636 2.676 -19.909 1.00 68.50 85 PHE A N 1
ATOM 658 C CA . PHE A 1 85 ? 0.810 2.029 -18.610 1.00 68.50 85 PHE A CA 1
ATOM 659 C C . PHE A 1 85 ? 0.719 3.044 -17.464 1.00 68.50 85 PHE A C 1
ATOM 661 O O . PHE A 1 85 ? -0.073 2.861 -16.533 1.00 68.50 85 PHE A O 1
ATOM 668 N N . SER A 1 86 ? 1.438 4.165 -17.579 1.00 72.06 86 SER A N 1
ATOM 669 C CA . SER A 1 86 ? 1.388 5.269 -16.610 1.00 72.06 86 SER A CA 1
ATOM 670 C C . SER A 1 86 ? -0.026 5.845 -16.470 1.00 72.06 86 SER A C 1
ATOM 672 O O . SER A 1 86 ? -0.518 6.033 -15.355 1.00 72.06 86 SER A O 1
ATOM 674 N N . ARG A 1 87 ? -0.743 6.039 -17.590 1.00 76.19 87 ARG A N 1
ATOM 675 C CA . ARG A 1 87 ? -2.152 6.472 -17.588 1.00 76.19 87 ARG A CA 1
ATOM 676 C C . ARG A 1 87 ? -3.080 5.441 -16.951 1.00 76.19 87 ARG A C 1
ATOM 678 O O . ARG A 1 87 ? -3.935 5.819 -16.156 1.00 76.19 87 ARG A O 1
ATOM 685 N N . ARG A 1 88 ? -2.917 4.146 -17.236 1.00 76.69 88 ARG A N 1
ATOM 686 C CA . ARG A 1 88 ? -3.717 3.065 -16.632 1.00 76.69 88 ARG A CA 1
ATOM 687 C C . ARG A 1 88 ? -3.457 2.932 -15.133 1.00 76.69 88 ARG A C 1
ATOM 689 O O . ARG A 1 88 ? -4.369 2.529 -14.412 1.00 76.69 88 ARG A O 1
ATOM 696 N N . ARG A 1 89 ? -2.251 3.255 -14.657 1.00 69.12 89 ARG A N 1
ATOM 697 C CA . ARG A 1 89 ? -1.916 3.308 -13.226 1.00 69.12 89 ARG A CA 1
ATOM 698 C C . ARG A 1 89 ? -2.571 4.515 -12.555 1.00 69.12 89 ARG A C 1
ATOM 700 O O . ARG A 1 89 ? -3.294 4.330 -11.583 1.00 69.12 89 ARG A O 1
ATOM 707 N N . ALA A 1 90 ? -2.423 5.711 -13.126 1.00 70.50 90 ALA A N 1
ATOM 708 C CA . ALA A 1 90 ? -3.086 6.921 -12.634 1.00 70.50 90 ALA A CA 1
ATOM 709 C C . ALA A 1 90 ? -4.619 6.777 -12.619 1.00 70.50 90 ALA A C 1
ATOM 711 O O . ALA A 1 90 ? -5.267 7.143 -11.646 1.00 70.50 90 ALA A O 1
ATOM 712 N N . ALA A 1 91 ? -5.203 6.160 -13.651 1.00 71.31 91 ALA A N 1
ATOM 713 C CA . ALA A 1 91 ? -6.637 5.894 -13.726 1.00 71.31 91 ALA A CA 1
ATOM 714 C C . ALA A 1 91 ? -7.109 4.834 -12.718 1.00 71.31 91 ALA A C 1
ATOM 716 O O . ALA A 1 91 ? -8.232 4.928 -12.233 1.00 71.31 91 ALA A O 1
ATOM 717 N N . ARG A 1 92 ? -6.281 3.833 -12.384 1.00 69.06 92 ARG A N 1
ATOM 718 C CA . ARG A 1 92 ? -6.579 2.865 -11.312 1.00 69.06 92 ARG A CA 1
ATOM 719 C C . ARG A 1 92 ? -6.543 3.520 -9.933 1.00 69.06 92 ARG A C 1
ATOM 721 O O . ARG A 1 92 ? -7.433 3.265 -9.134 1.00 69.06 92 ARG A O 1
ATOM 728 N N . LEU A 1 93 ? -5.569 4.398 -9.698 1.00 60.53 93 LEU A N 1
ATOM 729 C CA . LEU A 1 93 ? -5.483 5.203 -8.479 1.00 60.53 93 LEU A CA 1
ATOM 730 C C . LEU A 1 93 ? -6.661 6.189 -8.363 1.00 60.53 93 LEU A C 1
ATOM 732 O O . LEU A 1 93 ? -7.204 6.351 -7.280 1.00 60.53 93 LEU A O 1
ATOM 736 N N . ALA A 1 94 ? -7.107 6.783 -9.477 1.00 58.84 94 ALA A N 1
ATOM 737 C CA . ALA A 1 94 ? -8.244 7.706 -9.512 1.00 58.84 94 ALA A CA 1
ATOM 738 C C . ALA A 1 94 ? -9.610 7.004 -9.374 1.00 58.84 94 ALA A C 1
ATOM 740 O O . ALA A 1 94 ? -10.455 7.462 -8.616 1.00 58.84 94 ALA A O 1
ATOM 741 N N . LYS A 1 95 ? -9.833 5.857 -10.037 1.00 56.44 95 LYS A N 1
ATOM 742 C CA . LYS A 1 95 ? -11.086 5.082 -9.902 1.00 56.44 95 LYS A CA 1
ATOM 743 C C . LYS A 1 95 ? -11.285 4.468 -8.516 1.00 56.44 95 LYS A C 1
ATOM 745 O O . LYS A 1 95 ? -12.417 4.161 -8.166 1.00 56.44 95 LYS A O 1
ATOM 750 N N . GLY A 1 96 ? -10.213 4.278 -7.750 1.00 51.53 96 GLY A N 1
ATOM 751 C CA . GLY A 1 96 ? -10.300 3.899 -6.339 1.00 51.53 96 GLY A CA 1
ATOM 752 C C . GLY A 1 96 ? -10.719 5.045 -5.409 1.00 51.53 96 GLY A C 1
ATOM 753 O O . GLY A 1 96 ? -10.964 4.778 -4.241 1.00 51.53 96 GLY A O 1
ATOM 754 N N . GLY A 1 97 ? -10.793 6.288 -5.909 1.00 48.47 97 GLY A N 1
ATOM 755 C CA . GLY A 1 97 ? -11.191 7.483 -5.153 1.00 48.47 97 GLY A CA 1
ATOM 756 C C . GLY A 1 97 ? -12.604 8.008 -5.442 1.00 48.47 97 GLY A C 1
ATOM 757 O O . GLY A 1 97 ? -13.018 8.943 -4.774 1.00 48.47 97 GLY A O 1
ATOM 758 N N . ASP A 1 98 ? -13.333 7.418 -6.401 1.00 45.41 98 ASP A N 1
ATOM 759 C CA . ASP A 1 98 ? -14.710 7.809 -6.781 1.00 45.41 98 ASP A CA 1
ATOM 760 C C . ASP A 1 98 ? -15.779 6.786 -6.328 1.00 45.41 98 ASP A C 1
ATOM 762 O O . ASP A 1 98 ? -16.939 6.848 -6.742 1.00 45.41 98 ASP A O 1
ATOM 766 N N . ALA A 1 99 ? -15.405 5.815 -5.491 1.00 44.12 99 ALA A N 1
ATOM 767 C CA . ALA A 1 99 ? -16.363 4.989 -4.765 1.00 44.12 99 ALA A CA 1
ATOM 768 C C . ALA A 1 99 ? -16.547 5.575 -3.355 1.00 44.12 99 ALA A C 1
ATOM 770 O O . ALA A 1 99 ? -15.787 5.230 -2.454 1.00 44.12 99 ALA A O 1
ATOM 771 N N . GLU A 1 100 ? -17.583 6.418 -3.248 1.00 37.56 100 GLU A N 1
ATOM 772 C CA . GLU A 1 100 ? -18.133 7.139 -2.073 1.00 37.56 100 GLU A CA 1
ATOM 773 C C . GLU A 1 100 ? -17.572 8.533 -1.751 1.00 37.56 100 GLU A C 1
ATOM 775 O O . GLU A 1 100 ? -16.462 8.662 -1.194 1.00 37.56 100 GLU A O 1
#

Radius of gyration: 17.64 Å; Cα contacts (8 Å, |Δi|>4): 29; chains: 1; bounding box: 37×19×51 Å

Organism: NCBI:txid228006

Foldseek 3Di:
DDDDPVVVVVVVLCPPCPDPSVVVLCVQCVVVVHHDDSPDDPVSSVVSVVVVVVVVVVVVVVVVVLVVVCVVCVPPPPVVVVVVVVVVVVVVVVVVVPPD